Protein AF-F4LK13-F1 (afdb_monomer_lite)

Secondary structure (DSSP, 8-state):
--PPPHHHHHHHHHHHHHSSEEHHHHHHTSS-HHHHHHHHHHHHHTTSEEEEE-SS--GGGEEEEE-HHHHHH-

Structure (mmCIF, N/CA/C/O backbone):
data_AF-F4LK13-F1
#
_entry.id   AF-F4LK13-F1
#
loop_
_atom_site.group_PDB
_atom_site.id
_atom_site.type_symbol
_atom_site.label_atom_id
_atom_site.label_alt_id
_atom_site.label_comp_id
_atom_site.label_asym_id
_atom_site.label_entity_id
_atom_site.label_seq_id
_atom_site.pdbx_PDB_ins_code
_atom_site.Cartn_x
_atom_site.Cartn_y
_atom_site.Cartn_z
_atom_site.occupancy
_atom_site.B_iso_or_equiv
_atom_site.auth_seq_id
_atom_site.auth_comp_id
_atom_site.auth_asym_id
_atom_site.auth_atom_id
_atom_site.pdbx_PDB_model_num
ATOM 1 N N . MET A 1 1 ? 0.391 19.221 10.577 1.00 45.91 1 MET A N 1
ATOM 2 C CA . MET A 1 1 ? -0.034 19.005 9.176 1.00 45.91 1 MET A CA 1
ATOM 3 C C . MET A 1 1 ? 0.883 17.947 8.566 1.00 45.91 1 MET A C 1
ATOM 5 O O . MET A 1 1 ? 1.991 18.289 8.192 1.00 45.91 1 MET A O 1
ATOM 9 N N . PHE A 1 2 ? 0.498 16.667 8.548 1.00 39.75 2 PHE A N 1
ATOM 10 C CA . PHE A 1 2 ? 1.278 15.594 7.905 1.00 39.75 2 PHE A CA 1
ATOM 11 C C . PHE A 1 2 ? 0.289 14.738 7.111 1.00 39.75 2 PHE A C 1
ATOM 13 O O . PHE A 1 2 ? -0.258 13.760 7.612 1.00 39.75 2 PHE A O 1
ATOM 20 N N . ALA A 1 3 ? -0.066 15.210 5.915 1.00 35.84 3 ALA A N 1
ATOM 21 C CA . ALA A 1 3 ? -0.864 14.419 4.993 1.00 35.84 3 ALA A CA 1
ATOM 22 C C . ALA A 1 3 ? -0.022 13.204 4.594 1.00 35.84 3 ALA A C 1
ATOM 24 O O . ALA A 1 3 ? 1.134 13.365 4.202 1.00 35.84 3 ALA A O 1
ATOM 25 N N . ALA A 1 4 ? -0.586 12.004 4.736 1.00 46.66 4 ALA A N 1
ATOM 26 C CA . ALA A 1 4 ? -0.017 10.800 4.153 1.00 46.66 4 ALA A CA 1
ATOM 27 C C . ALA A 1 4 ? 0.365 11.104 2.699 1.00 46.66 4 ALA A C 1
ATOM 29 O O . ALA A 1 4 ? -0.434 11.670 1.949 1.00 46.66 4 ALA A O 1
ATOM 30 N N . THR A 1 5 ? 1.608 10.804 2.337 1.00 60.47 5 THR A N 1
ATOM 31 C CA . THR A 1 5 ? 2.148 10.990 0.993 1.00 60.47 5 THR A CA 1
ATOM 32 C C . THR A 1 5 ? 1.129 10.426 0.005 1.00 60.47 5 THR A C 1
ATOM 34 O O . THR A 1 5 ? 0.749 9.267 0.142 1.00 60.47 5 THR A O 1
ATOM 37 N N . SER A 1 6 ? 0.640 11.228 -0.950 1.00 73.75 6 SER A N 1
ATOM 38 C CA . SER A 1 6 ? -0.451 10.846 -1.874 1.00 73.75 6 SER A CA 1
ATOM 39 C C . SER A 1 6 ? -0.251 9.454 -2.504 1.00 73.75 6 SER A C 1
ATOM 41 O O . SER A 1 6 ? -1.209 8.726 -2.746 1.00 73.75 6 SER A O 1
ATOM 43 N N . LEU A 1 7 ? 1.011 9.050 -2.668 1.00 76.56 7 LEU A N 1
ATOM 44 C CA . LEU A 1 7 ? 1.439 7.742 -3.155 1.00 76.56 7 LEU A CA 1
ATOM 45 C C . LEU A 1 7 ? 1.082 6.575 -2.209 1.00 76.56 7 LEU A C 1
ATOM 47 O O . LEU A 1 7 ? 0.573 5.569 -2.685 1.00 76.56 7 LEU A O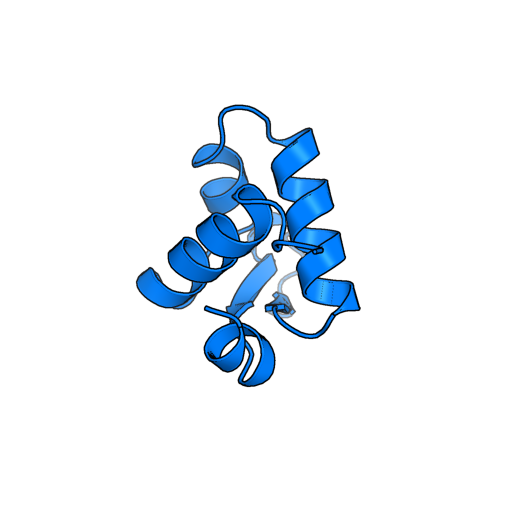 1
ATOM 51 N N . GLU A 1 8 ? 1.267 6.706 -0.887 1.00 77.75 8 GLU A N 1
ATOM 52 C CA . GLU A 1 8 ? 0.872 5.677 0.097 1.00 77.75 8 GLU A CA 1
ATOM 53 C C . GLU A 1 8 ? -0.651 5.471 0.085 1.00 77.75 8 GLU A C 1
ATOM 55 O O . GLU A 1 8 ? -1.116 4.338 0.017 1.00 77.75 8 GLU A O 1
ATOM 60 N N . LYS A 1 9 ? -1.442 6.555 0.064 1.00 78.44 9 LYS A N 1
ATOM 61 C CA . LYS A 1 9 ? -2.913 6.4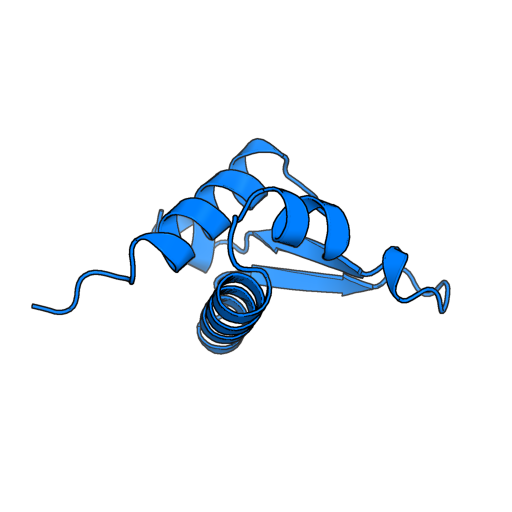66 -0.017 1.00 78.44 9 LYS A CA 1
ATOM 62 C C . LYS A 1 9 ? -3.394 5.845 -1.328 1.00 78.44 9 LYS A C 1
ATOM 64 O O . LYS A 1 9 ? -4.236 4.955 -1.295 1.00 78.44 9 LYS A O 1
ATOM 69 N N . GLN A 1 10 ? -2.848 6.276 -2.468 1.00 80.50 10 GLN A N 1
ATOM 70 C CA . GLN A 1 10 ? -3.178 5.692 -3.775 1.00 80.50 10 GLN A CA 1
ATOM 71 C C . GLN A 1 10 ? -2.815 4.207 -3.832 1.00 80.50 10 GLN A C 1
ATOM 73 O O . GLN A 1 10 ? -3.572 3.393 -4.353 1.00 80.50 10 GLN A O 1
ATOM 78 N N . MET A 1 11 ? -1.682 3.838 -3.239 1.00 80.50 11 MET A N 1
ATOM 79 C CA . MET A 1 11 ? -1.240 2.457 -3.144 1.00 80.50 11 MET A CA 1
ATOM 80 C C . MET A 1 11 ? -2.172 1.604 -2.279 1.00 80.50 11 MET A C 1
ATOM 82 O O . MET A 1 11 ? -2.566 0.514 -2.693 1.00 80.50 11 MET A O 1
ATOM 86 N N . LEU A 1 12 ? -2.580 2.112 -1.115 1.00 80.00 12 LEU A N 1
ATOM 87 C CA . LEU A 1 12 ? -3.599 1.476 -0.282 1.00 80.00 12 LEU A CA 1
ATOM 88 C C . LEU A 1 12 ? -4.919 1.328 -1.053 1.00 80.00 12 LEU A C 1
ATOM 90 O O . LEU A 1 12 ? -5.531 0.266 -0.995 1.00 80.00 12 LEU A O 1
ATOM 94 N N . GLN A 1 13 ? -5.337 2.347 -1.816 1.00 80.75 13 GLN A N 1
ATOM 95 C CA . GLN A 1 13 ? -6.578 2.307 -2.602 1.00 80.75 13 GLN A CA 1
ATOM 96 C C . GLN A 1 13 ? -6.517 1.244 -3.697 1.00 80.75 13 GLN A C 1
ATOM 98 O O . GLN A 1 13 ? -7.471 0.490 -3.866 1.00 80.75 13 GLN A O 1
ATOM 103 N N . LEU A 1 14 ? -5.389 1.137 -4.400 1.00 80.12 14 LEU A N 1
ATOM 104 C CA . LEU A 1 14 ? -5.159 0.118 -5.425 1.00 80.12 14 LEU A CA 1
ATOM 105 C C . LEU A 1 14 ? -5.246 -1.302 -4.851 1.00 80.12 14 LEU A C 1
ATOM 107 O O . LEU A 1 14 ? -5.960 -2.146 -5.398 1.00 80.12 14 LEU A O 1
ATOM 111 N N . ILE A 1 15 ? -4.581 -1.548 -3.717 1.00 80.56 15 ILE A N 1
ATOM 112 C CA . ILE A 1 15 ? -4.619 -2.848 -3.030 1.00 80.56 15 ILE A CA 1
ATOM 113 C C . ILE A 1 15 ? -6.032 -3.146 -2.516 1.00 80.56 15 ILE A C 1
ATOM 115 O O . ILE A 1 15 ? -6.503 -4.273 -2.642 1.00 80.56 15 ILE A O 1
ATOM 119 N N . ALA A 1 16 ? -6.726 -2.148 -1.963 1.00 77.44 16 ALA A N 1
ATOM 120 C CA . ALA A 1 16 ? -8.095 -2.294 -1.474 1.00 77.44 16 ALA A CA 1
ATOM 121 C C . ALA A 1 16 ? -9.090 -2.599 -2.600 1.00 77.44 16 ALA A C 1
ATOM 123 O O . ALA A 1 16 ? -9.996 -3.407 -2.418 1.00 77.44 16 ALA A O 1
ATOM 124 N N . SER A 1 17 ? -8.910 -1.971 -3.765 1.00 78.12 17 SER A N 1
ATOM 125 C CA . SER A 1 17 ? -9.801 -2.126 -4.915 1.00 78.12 17 SER A CA 1
ATOM 126 C C . SER A 1 17 ? -9.596 -3.465 -5.632 1.00 78.12 17 SER A C 1
ATOM 128 O O . SER A 1 17 ? -10.565 -4.059 -6.095 1.00 78.12 17 SER A O 1
ATOM 130 N N . SER A 1 18 ? -8.362 -3.984 -5.661 1.00 65.62 18 SER A N 1
ATOM 131 C CA . SER A 1 18 ? -8.045 -5.277 -6.297 1.00 65.62 18 SER A CA 1
ATOM 132 C C . SER A 1 18 ? -8.013 -6.465 -5.323 1.00 65.62 18 SER A C 1
ATOM 134 O O . SER A 1 18 ? -7.860 -7.604 -5.757 1.00 65.62 18 SER A O 1
ATOM 136 N N . ALA A 1 19 ? -8.161 -6.221 -4.015 1.00 58.94 19 ALA A N 1
ATOM 137 C CA . ALA A 1 19 ? -8.095 -7.162 -2.886 1.00 58.94 19 ALA A CA 1
ATOM 138 C C . ALA A 1 19 ? -6.762 -7.925 -2.701 1.00 58.94 19 ALA A C 1
ATOM 140 O O . ALA A 1 19 ? -6.386 -8.211 -1.562 1.00 58.94 19 ALA A O 1
ATOM 141 N N . ILE A 1 20 ? -6.040 -8.256 -3.777 1.00 63.94 20 ILE A N 1
ATOM 142 C CA . ILE A 1 20 ? -4.760 -8.972 -3.784 1.00 63.94 20 ILE A CA 1
ATOM 143 C C . ILE A 1 20 ? -3.966 -8.536 -5.028 1.00 63.94 20 ILE A C 1
ATOM 145 O O . ILE A 1 20 ? -4.337 -8.887 -6.142 1.00 63.94 20 ILE A O 1
ATOM 149 N N . MET A 1 21 ? -2.854 -7.816 -4.852 1.00 72.12 21 MET A N 1
ATOM 150 C CA . MET A 1 21 ? -1.937 -7.468 -5.954 1.00 72.12 21 MET A CA 1
ATOM 151 C C . MET A 1 21 ? -0.525 -7.994 -5.698 1.00 72.12 21 MET A C 1
ATOM 153 O O . MET A 1 21 ? -0.052 -7.985 -4.560 1.00 72.12 21 MET A O 1
ATOM 157 N N . SER A 1 22 ? 0.163 -8.438 -6.752 1.00 75.31 22 SER A N 1
ATOM 158 C CA . SER A 1 22 ? 1.589 -8.788 -6.691 1.00 75.31 22 SER A CA 1
ATOM 159 C C . SER A 1 22 ? 2.465 -7.535 -6.718 1.00 75.31 22 SER A C 1
ATOM 161 O O . SER A 1 22 ? 2.053 -6.492 -7.229 1.00 75.31 22 SER A O 1
ATOM 163 N N . LYS A 1 23 ? 3.711 -7.641 -6.225 1.00 77.69 23 LYS A N 1
ATOM 164 C CA . LYS A 1 23 ? 4.671 -6.512 -6.212 1.00 77.69 23 LYS A CA 1
ATOM 165 C C . LYS A 1 23 ? 4.777 -5.875 -7.596 1.00 77.69 23 LYS A C 1
ATOM 167 O O . LYS A 1 23 ? 4.778 -4.664 -7.725 1.00 77.69 23 LYS A O 1
ATOM 172 N N . ARG A 1 24 ? 4.846 -6.715 -8.626 1.00 79.06 24 ARG A N 1
ATOM 173 C CA . ARG A 1 24 ? 5.085 -6.326 -10.015 1.00 79.06 24 ARG A CA 1
ATOM 174 C C . ARG A 1 24 ? 3.931 -5.531 -10.622 1.00 79.06 24 ARG A C 1
ATOM 176 O O . ARG A 1 24 ? 4.171 -4.458 -11.157 1.00 79.06 24 ARG A O 1
ATOM 183 N N . GLU A 1 25 ? 2.706 -6.029 -10.470 1.00 80.44 25 GLU A N 1
ATOM 184 C CA . GLU A 1 25 ? 1.470 -5.334 -10.864 1.00 80.44 25 GLU A CA 1
ATOM 185 C C . GLU A 1 25 ? 1.386 -3.974 -10.185 1.00 80.44 25 GLU A C 1
ATOM 187 O O . GLU A 1 25 ? 1.177 -2.949 -10.824 1.00 80.44 25 GLU A O 1
ATOM 192 N N . LEU A 1 26 ? 1.645 -3.962 -8.880 1.00 78.44 26 LEU A N 1
ATOM 193 C CA . LEU A 1 26 ? 1.554 -2.754 -8.096 1.00 78.44 26 LEU A CA 1
ATOM 194 C C . LEU A 1 26 ? 2.608 -1.732 -8.523 1.00 78.44 26 LEU A C 1
ATOM 196 O O . LEU A 1 26 ? 2.258 -0.591 -8.785 1.00 78.44 26 LEU A O 1
ATOM 200 N N . LEU A 1 27 ? 3.874 -2.136 -8.654 1.00 79.56 27 LEU A N 1
ATOM 201 C CA . LEU A 1 27 ? 4.951 -1.276 -9.150 1.00 79.56 27 LEU A CA 1
ATOM 202 C C . LEU A 1 27 ? 4.680 -0.768 -10.572 1.00 79.56 27 LEU A C 1
ATOM 204 O O . LEU A 1 27 ? 5.073 0.350 -10.881 1.00 79.56 27 LEU A O 1
ATOM 208 N N . SER A 1 28 ? 4.007 -1.559 -11.414 1.00 82.62 28 SER A N 1
ATOM 209 C CA . SER A 1 28 ? 3.660 -1.178 -12.788 1.00 82.62 28 SER A CA 1
ATOM 210 C C . SER A 1 28 ? 2.560 -0.116 -12.868 1.00 82.62 28 SER A C 1
ATOM 212 O O . SER A 1 28 ? 2.463 0.563 -13.887 1.00 82.62 28 SER A O 1
ATOM 214 N N . GLN A 1 29 ? 1.746 0.045 -11.821 1.00 80.38 29 GLN A N 1
ATOM 215 C CA . GLN A 1 29 ? 0.725 1.099 -11.738 1.00 80.38 29 GLN A CA 1
ATOM 216 C C . GLN A 1 29 ? 1.326 2.475 -11.417 1.00 80.38 29 GLN A C 1
ATOM 218 O O . GLN A 1 29 ? 0.642 3.490 -11.541 1.00 80.38 29 GLN A O 1
ATOM 223 N N . PHE A 1 30 ? 2.594 2.525 -11.000 1.00 80.94 30 PHE A N 1
ATOM 224 C CA . PHE A 1 30 ? 3.294 3.765 -10.688 1.00 80.94 30 PHE A CA 1
ATOM 225 C C . PHE A 1 30 ? 4.378 4.038 -11.727 1.00 80.94 30 PHE A C 1
ATOM 227 O O . PHE A 1 30 ? 5.168 3.163 -12.068 1.00 80.94 30 PHE A O 1
ATOM 234 N N . GLU A 1 31 ? 4.493 5.293 -12.162 1.00 80.62 31 GLU A N 1
ATOM 235 C CA . GLU A 1 31 ? 5.567 5.717 -13.074 1.00 80.62 31 GLU A CA 1
ATOM 236 C C . GLU A 1 31 ? 6.965 5.531 -12.466 1.00 80.62 31 GLU A C 1
ATOM 238 O O . GLU A 1 31 ? 7.955 5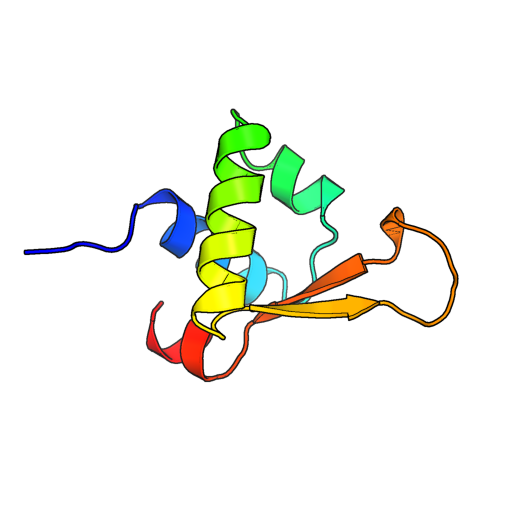.409 -13.185 1.00 80.62 31 GLU A O 1
ATOM 243 N N . ASN A 1 32 ? 7.058 5.519 -11.131 1.00 84.00 32 ASN A N 1
ATOM 244 C CA . ASN A 1 32 ? 8.323 5.441 -10.417 1.00 84.00 32 ASN A CA 1
ATOM 245 C C . ASN A 1 32 ? 8.341 4.253 -9.435 1.00 84.00 32 ASN A C 1
ATOM 247 O O . ASN A 1 32 ? 7.911 4.393 -8.282 1.00 84.00 32 ASN A O 1
ATOM 251 N N . PRO A 1 33 ? 8.857 3.080 -9.850 1.00 79.81 33 PRO A N 1
ATOM 252 C CA . PRO A 1 33 ? 8.807 1.865 -9.039 1.00 79.81 33 PRO A CA 1
ATOM 253 C C . PRO A 1 33 ? 9.604 1.999 -7.735 1.00 79.81 33 PRO A C 1
ATOM 255 O O . PRO A 1 33 ? 9.191 1.483 -6.702 1.00 79.81 33 PRO A O 1
ATOM 258 N N . ALA A 1 34 ? 10.698 2.767 -7.728 1.00 82.56 34 ALA A N 1
ATOM 259 C CA . ALA A 1 34 ? 11.472 3.018 -6.511 1.00 82.56 34 ALA A CA 1
ATOM 260 C C . ALA A 1 34 ? 10.667 3.789 -5.445 1.00 82.56 34 ALA A C 1
ATOM 262 O O . ALA A 1 34 ? 10.798 3.532 -4.246 1.00 82.56 34 ALA A O 1
ATOM 263 N N . ALA A 1 35 ? 9.815 4.729 -5.870 1.00 83.69 35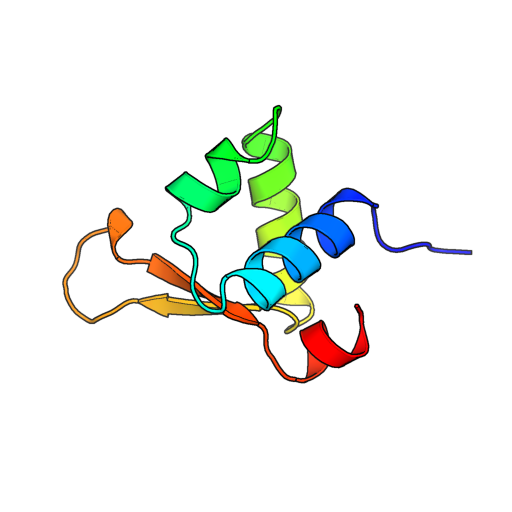 ALA A N 1
ATOM 264 C CA . ALA A 1 35 ? 8.951 5.480 -4.963 1.00 83.69 35 ALA A CA 1
ATOM 265 C C . ALA A 1 35 ? 7.796 4.616 -4.437 1.00 83.69 35 ALA A C 1
ATOM 267 O O . ALA A 1 35 ? 7.477 4.681 -3.250 1.00 83.69 35 ALA A O 1
ATOM 268 N N . ALA A 1 36 ? 7.213 3.777 -5.298 1.00 82.56 36 ALA A N 1
ATOM 269 C CA . ALA A 1 36 ? 6.186 2.813 -4.913 1.00 82.56 36 ALA A CA 1
ATOM 270 C C . ALA A 1 36 ? 6.716 1.769 -3.922 1.00 82.56 36 ALA A C 1
ATOM 272 O O . ALA A 1 36 ? 6.047 1.454 -2.944 1.00 82.56 36 ALA A O 1
ATOM 273 N N . GLU A 1 37 ? 7.948 1.292 -4.105 1.00 83.81 37 GLU A N 1
ATOM 274 C CA . GLU A 1 37 ? 8.586 0.368 -3.169 1.00 83.81 37 GLU A CA 1
ATOM 275 C C . GLU A 1 37 ? 8.811 1.009 -1.788 1.00 83.81 37 GLU A C 1
ATOM 277 O O . GLU A 1 37 ? 8.4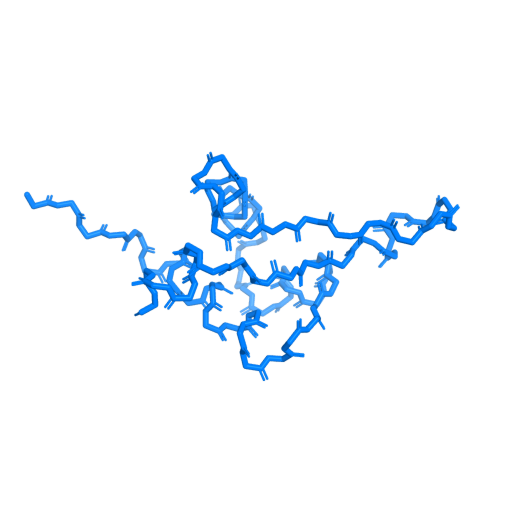76 0.410 -0.767 1.00 83.81 37 GLU A O 1
ATOM 282 N N . LYS A 1 38 ? 9.249 2.276 -1.744 1.00 84.50 38 LYS A N 1
ATOM 283 C CA . LYS A 1 38 ? 9.328 3.037 -0.486 1.00 84.50 38 LYS A CA 1
ATOM 284 C C . LYS A 1 38 ? 7.967 3.241 0.178 1.00 84.50 38 LYS A C 1
ATOM 286 O O . LYS A 1 38 ? 7.865 3.141 1.399 1.00 84.50 38 LYS A O 1
ATOM 291 N N . ALA A 1 39 ? 6.928 3.548 -0.598 1.00 82.62 39 ALA A N 1
ATOM 292 C CA . ALA A 1 39 ? 5.574 3.705 -0.068 1.00 82.62 39 ALA A CA 1
ATOM 293 C C . ALA A 1 39 ? 5.020 2.380 0.472 1.00 82.62 39 ALA A C 1
ATOM 295 O O . ALA A 1 39 ? 4.397 2.365 1.532 1.00 82.62 39 ALA A O 1
ATOM 296 N N . LEU A 1 40 ? 5.311 1.265 -0.202 1.00 82.06 40 LEU A N 1
ATOM 297 C CA . LEU A 1 40 ? 4.970 -0.080 0.246 1.00 82.06 40 LEU A CA 1
ATOM 298 C C . LEU A 1 40 ? 5.629 -0.416 1.581 1.00 82.06 40 LEU A C 1
ATOM 300 O O . LEU A 1 40 ? 4.950 -0.881 2.495 1.00 82.06 40 LEU A O 1
ATOM 304 N N . GLU A 1 41 ? 6.933 -0.162 1.705 1.00 85.56 41 GLU A N 1
ATOM 305 C CA . GLU A 1 41 ? 7.657 -0.340 2.964 1.00 85.56 41 GLU A CA 1
ATOM 306 C C . GLU A 1 41 ? 7.069 0.539 4.071 1.00 85.56 41 GLU A C 1
ATOM 308 O O . GLU A 1 41 ? 6.811 0.047 5.167 1.00 85.56 41 GLU A O 1
ATOM 313 N N . GLY A 1 42 ? 6.770 1.809 3.780 1.00 84.62 42 GLY A N 1
ATOM 314 C CA . GLY A 1 42 ? 6.111 2.715 4.724 1.00 84.62 42 GLY A CA 1
ATOM 315 C C . GLY A 1 42 ? 4.757 2.182 5.199 1.00 84.62 42 GLY A C 1
ATOM 316 O O . GLY A 1 42 ? 4.482 2.153 6.400 1.00 84.62 42 GLY A O 1
ATOM 317 N N . CYS A 1 43 ? 3.944 1.672 4.274 1.00 82.50 43 CYS A N 1
ATOM 318 C CA . CYS A 1 43 ? 2.662 1.050 4.585 1.00 82.50 43 CYS A CA 1
ATOM 319 C C . CYS A 1 43 ? 2.820 -0.247 5.394 1.00 82.50 43 CYS A C 1
ATOM 321 O O . CYS A 1 43 ? 2.007 -0.514 6.276 1.00 82.50 43 CYS A O 1
ATOM 323 N N . MET A 1 44 ? 3.862 -1.045 5.149 1.00 83.62 44 MET A N 1
ATOM 324 C CA . MET A 1 44 ? 4.158 -2.243 5.944 1.00 83.62 44 MET A CA 1
ATOM 325 C C . MET A 1 44 ? 4.601 -1.911 7.364 1.00 83.62 44 MET A C 1
ATOM 327 O O . MET A 1 44 ? 4.096 -2.503 8.317 1.00 83.62 44 MET A O 1
ATOM 331 N N . VAL A 1 45 ? 5.517 -0.953 7.514 1.00 84.44 45 VAL A N 1
ATOM 332 C CA . VAL A 1 45 ? 6.016 -0.502 8.821 1.00 84.44 45 VAL A CA 1
ATOM 333 C C . VAL A 1 45 ? 4.871 0.051 9.668 1.00 84.44 45 VAL A C 1
ATOM 335 O O . VAL A 1 45 ? 4.794 -0.226 10.862 1.00 84.44 45 VAL A O 1
ATOM 338 N N . LYS A 1 46 ? 3.929 0.765 9.044 1.00 81.44 46 LYS A N 1
ATOM 339 C CA . LYS A 1 46 ? 2.715 1.285 9.693 1.00 81.44 46 LYS A CA 1
ATOM 340 C C . LYS A 1 46 ? 1.605 0.238 9.871 1.00 81.44 46 LYS A C 1
ATOM 342 O O . LYS A 1 46 ? 0.523 0.573 10.338 1.00 81.44 46 LYS A O 1
ATOM 347 N N . ASN A 1 47 ? 1.859 -1.023 9.517 1.00 84.12 47 ASN A N 1
ATOM 348 C CA . ASN A 1 47 ? 0.901 -2.127 9.571 1.00 84.12 47 ASN A CA 1
ATOM 349 C C . ASN A 1 47 ? -0.346 -1.937 8.689 1.00 84.12 47 ASN A C 1
ATOM 351 O O . ASN A 1 47 ? -1.348 -2.600 8.914 1.00 84.12 47 ASN A O 1
ATOM 355 N N . PHE A 1 48 ? -0.312 -1.073 7.674 1.00 84.69 48 PHE A N 1
ATOM 356 C CA . PHE A 1 48 ? -1.430 -0.839 6.752 1.00 84.69 48 PHE A CA 1
ATOM 357 C C . PHE A 1 48 ? -1.565 -1.921 5.674 1.00 84.69 48 PHE A C 1
ATOM 359 O O . PHE A 1 48 ? -2.658 -2.184 5.174 1.00 84.69 48 PHE A O 1
ATOM 366 N N . VAL A 1 49 ? -0.453 -2.567 5.319 1.00 83.81 49 VAL A N 1
ATOM 367 C CA . VAL A 1 49 ? -0.400 -3.616 4.295 1.00 83.81 49 VAL A CA 1
ATOM 368 C C . VAL A 1 49 ? 0.375 -4.805 4.847 1.00 83.81 49 VAL A C 1
ATOM 370 O O . VAL A 1 49 ? 1.420 -4.641 5.472 1.00 83.81 49 VAL A O 1
ATOM 373 N N . SER A 1 50 ? -0.123 -6.014 4.603 1.00 83.12 50 SER A N 1
ATOM 374 C CA . SER A 1 50 ? 0.578 -7.266 4.895 1.00 83.12 50 SER A CA 1
ATOM 375 C C . SER A 1 50 ? 0.989 -7.958 3.604 1.00 83.12 50 SER A C 1
ATOM 377 O O . SER A 1 50 ? 0.233 -7.979 2.635 1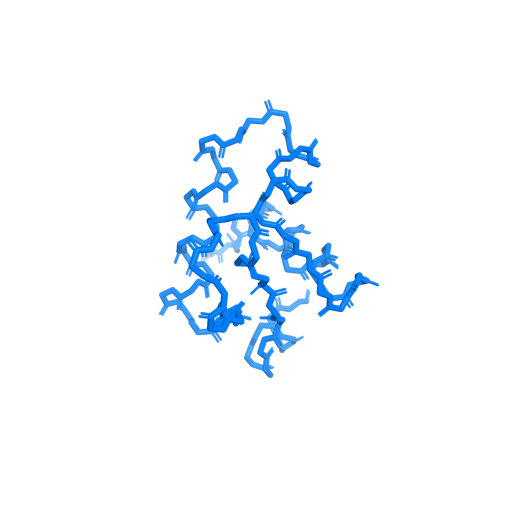.00 83.12 50 SER A O 1
ATOM 379 N N . LYS A 1 51 ? 2.177 -8.570 3.596 1.00 82.19 51 LYS A N 1
ATOM 380 C CA . LYS A 1 51 ? 2.564 -9.513 2.540 1.00 82.19 51 LYS A CA 1
ATOM 381 C C . LYS A 1 51 ? 2.106 -10.913 2.917 1.00 82.19 51 LYS A C 1
ATOM 383 O O . LYS A 1 51 ? 2.451 -11.409 3.986 1.00 82.19 51 LYS A O 1
ATOM 388 N N . LYS A 1 52 ? 1.369 -11.556 2.019 1.00 76.38 52 LYS A N 1
ATOM 389 C CA . LYS A 1 52 ? 1.223 -13.006 1.976 1.00 76.38 52 LYS A CA 1
ATOM 390 C C . LYS A 1 52 ? 2.163 -13.523 0.901 1.00 76.38 52 LYS A C 1
ATOM 392 O O . LYS A 1 52 ? 1.977 -13.248 -0.279 1.00 76.38 52 LYS A O 1
ATOM 397 N N . THR A 1 53 ? 3.166 -14.270 1.327 1.00 71.88 53 THR A N 1
ATOM 398 C CA . THR A 1 53 ? 3.941 -15.111 0.423 1.00 71.88 53 THR A CA 1
ATOM 399 C C . THR A 1 53 ? 3.310 -16.490 0.507 1.00 71.88 53 THR A C 1
ATOM 401 O O . THR A 1 53 ? 3.320 -17.096 1.579 1.00 71.88 53 THR A O 1
ATOM 404 N N . ASP A 1 54 ? 2.695 -16.956 -0.578 1.00 63.84 54 ASP A N 1
ATOM 405 C CA . ASP A 1 54 ? 2.383 -18.382 -0.694 1.00 63.84 54 ASP A CA 1
ATOM 406 C C . ASP A 1 54 ? 3.714 -19.146 -0.620 1.00 63.84 54 ASP A C 1
ATOM 408 O O . ASP A 1 54 ? 4.703 -18.679 -1.177 1.00 63.84 54 ASP A O 1
ATOM 412 N N . SER A 1 55 ? 3.779 -20.276 0.091 1.00 59.75 55 SER A N 1
ATOM 413 C CA . SER A 1 55 ? 5.020 -21.044 0.347 1.00 59.75 55 SER A CA 1
ATOM 414 C C . SER A 1 55 ? 5.747 -21.563 -0.903 1.00 59.75 55 SER A C 1
ATOM 416 O O . SER A 1 55 ? 6.756 -22.257 -0.789 1.00 59.75 55 SER A O 1
ATOM 418 N N . ASP A 1 56 ? 5.265 -21.218 -2.089 1.00 56.50 56 ASP A N 1
ATOM 419 C CA . ASP A 1 56 ? 5.967 -21.390 -3.340 1.00 56.50 56 ASP A CA 1
ATOM 420 C C . ASP A 1 56 ? 7.030 -20.288 -3.454 1.00 56.50 56 ASP A C 1
ATOM 422 O O . ASP A 1 56 ? 6.719 -19.098 -3.476 1.00 56.50 56 ASP A O 1
ATOM 426 N N . SER A 1 57 ? 8.303 -20.682 -3.453 1.00 56.00 57 SER A N 1
ATOM 427 C CA . SER A 1 57 ? 9.492 -19.830 -3.295 1.00 56.00 57 SER A CA 1
ATOM 428 C C . SER A 1 57 ? 9.765 -18.871 -4.477 1.00 56.00 57 SER A C 1
ATOM 430 O O . SER A 1 57 ? 10.915 -18.546 -4.775 1.00 56.00 57 SER A O 1
ATOM 432 N N . ASN A 1 58 ? 8.710 -18.416 -5.153 1.00 63.94 58 ASN A N 1
ATOM 433 C CA . ASN A 1 58 ? 8.711 -17.454 -6.236 1.00 63.94 58 ASN A CA 1
ATOM 434 C C . ASN A 1 58 ? 8.549 -16.018 -5.692 1.00 63.94 58 ASN A C 1
ATOM 436 O O . ASN A 1 58 ? 7.550 -15.708 -5.040 1.00 63.94 58 ASN A O 1
ATOM 440 N N . PRO A 1 59 ? 9.473 -15.087 -6.001 1.00 58.06 59 PRO A N 1
ATOM 441 C CA . PRO A 1 59 ? 9.341 -13.673 -5.627 1.00 58.06 59 PRO A CA 1
ATOM 442 C C . PRO A 1 59 ? 8.141 -12.977 -6.299 1.00 58.06 59 PRO A C 1
ATOM 444 O O . PRO A 1 59 ? 7.719 -11.913 -5.849 1.00 58.06 59 PRO A O 1
ATOM 447 N N . ASP A 1 60 ? 7.572 -13.585 -7.344 1.00 61.53 60 ASP A N 1
ATOM 448 C CA . ASP A 1 60 ? 6.355 -13.128 -8.029 1.00 61.53 60 ASP A CA 1
ATOM 449 C C . ASP A 1 60 ? 5.063 -13.524 -7.268 1.00 61.53 60 ASP A C 1
ATOM 451 O O . ASP A 1 60 ? 4.034 -12.860 -7.387 1.00 61.53 60 ASP A O 1
ATOM 455 N N . SER A 1 61 ? 5.139 -14.532 -6.384 1.00 65.31 61 SER A N 1
ATOM 456 C CA . SER A 1 61 ? 4.028 -14.984 -5.524 1.00 65.31 61 SER A CA 1
ATOM 457 C C . SER A 1 61 ? 3.828 -14.122 -4.273 1.00 65.31 61 SER A C 1
ATOM 459 O O . SER A 1 61 ? 2.938 -14.396 -3.464 1.00 65.31 61 SER A O 1
ATOM 461 N N . VAL A 1 62 ? 4.641 -13.075 -4.083 1.00 72.75 62 VAL A N 1
ATOM 462 C CA . VAL A 1 62 ? 4.461 -12.128 -2.979 1.00 72.75 62 VAL A CA 1
ATOM 463 C C . VAL A 1 62 ? 3.260 -11.244 -3.285 1.00 72.75 62 VAL A C 1
ATOM 465 O O . VAL A 1 62 ? 3.327 -10.311 -4.089 1.00 72.75 62 VAL A O 1
ATOM 468 N N . ARG A 1 63 ? 2.158 -11.544 -2.605 1.00 77.75 63 ARG A N 1
ATOM 469 C CA . ARG A 1 63 ? 0.895 -10.826 -2.700 1.00 77.75 63 ARG A CA 1
ATOM 470 C C . ARG A 1 63 ? 0.749 -9.859 -1.538 1.00 77.75 63 ARG A C 1
ATOM 472 O O . ARG A 1 63 ? 1.032 -10.201 -0.390 1.00 77.75 63 ARG A O 1
ATOM 479 N N . PHE A 1 64 ? 0.267 -8.662 -1.824 1.00 82.62 64 PHE A N 1
ATOM 480 C CA . PHE A 1 64 ? 0.008 -7.632 -0.828 1.00 82.62 64 PHE A CA 1
ATOM 481 C C . PHE A 1 64 ? -1.487 -7.552 -0.567 1.00 82.62 64 PHE A C 1
ATOM 483 O O . PHE A 1 64 ? -2.286 -7.472 -1.499 1.00 82.62 64 PHE A O 1
ATOM 490 N N . ILE A 1 65 ? -1.845 -7.597 0.712 1.00 83.06 65 ILE A N 1
ATOM 491 C CA . ILE A 1 65 ? -3.218 -7.483 1.190 1.00 83.06 65 ILE A CA 1
ATOM 492 C C . ILE A 1 65 ? -3.330 -6.287 2.122 1.00 83.06 65 ILE A C 1
ATOM 494 O O . ILE A 1 65 ? -2.432 -6.013 2.925 1.00 83.06 65 ILE A O 1
ATOM 498 N N . LEU A 1 66 ? -4.450 -5.583 2.026 1.00 83.81 66 LEU A N 1
ATOM 499 C CA . LEU A 1 66 ? -4.745 -4.489 2.934 1.00 83.81 66 LEU A CA 1
ATOM 500 C C . LEU A 1 66 ? -5.100 -5.048 4.316 1.00 83.81 66 LEU A C 1
ATOM 502 O O . LEU A 1 66 ? -5.853 -6.017 4.430 1.00 83.81 66 LEU A O 1
ATOM 506 N N . THR A 1 67 ? -4.572 -4.444 5.374 1.00 82.56 67 THR A N 1
ATOM 507 C CA . THR A 1 67 ? -4.986 -4.763 6.743 1.00 82.56 67 THR A CA 1
ATOM 508 C C . THR A 1 67 ? -6.134 -3.851 7.173 1.00 82.56 67 THR A C 1
ATOM 510 O O . THR A 1 67 ? -6.430 -2.837 6.541 1.00 82.56 67 THR A O 1
ATOM 513 N N . LYS A 1 68 ? -6.756 -4.171 8.312 1.00 80.94 68 LYS A N 1
ATOM 514 C CA . LYS A 1 68 ? -7.809 -3.337 8.904 1.00 80.94 68 LYS A CA 1
ATOM 515 C C . LYS A 1 68 ? -7.326 -1.913 9.221 1.00 80.94 68 LYS A C 1
ATOM 517 O O . LYS A 1 68 ? -8.092 -0.976 9.052 1.00 80.94 68 LYS A O 1
ATOM 522 N N . ALA A 1 69 ? -6.061 -1.751 9.617 1.00 80.25 69 ALA A N 1
ATOM 523 C CA . ALA A 1 69 ? -5.459 -0.442 9.868 1.00 80.25 69 ALA A CA 1
ATOM 524 C C . ALA A 1 69 ? -5.242 0.358 8.575 1.00 80.25 69 ALA A C 1
ATOM 526 O O . ALA A 1 69 ? -5.443 1.565 8.565 1.00 80.25 69 ALA A O 1
ATOM 527 N N . GLY A 1 70 ? -4.869 -0.308 7.476 1.00 78.81 70 GLY A N 1
ATOM 528 C CA . GLY A 1 70 ? -4.768 0.342 6.169 1.00 78.81 70 GLY A CA 1
ATOM 529 C C . GLY A 1 70 ? -6.128 0.755 5.625 1.00 78.81 70 GLY A C 1
ATOM 530 O O . GLY A 1 70 ? -6.238 1.818 5.028 1.00 78.81 70 GLY A O 1
ATOM 531 N N . LEU A 1 71 ? -7.162 -0.049 5.891 1.00 77.75 71 LEU A N 1
ATOM 532 C CA . LEU A 1 71 ? -8.543 0.269 5.527 1.00 77.75 71 LEU A CA 1
ATOM 533 C C . LEU A 1 71 ? -9.068 1.504 6.266 1.00 77.75 71 LEU A C 1
ATOM 535 O O . LEU A 1 71 ? -9.785 2.302 5.682 1.00 77.75 71 LEU A O 1
ATOM 539 N N . ASP A 1 72 ? -8.695 1.656 7.536 1.00 77.88 72 ASP A N 1
ATOM 540 C CA . ASP A 1 72 ? -9.060 2.809 8.368 1.00 77.88 72 ASP A CA 1
ATOM 541 C C . ASP A 1 72 ? -8.309 4.096 7.957 1.00 77.88 72 ASP A C 1
ATOM 543 O O . ASP A 1 72 ? -8.775 5.204 8.203 1.00 77.88 72 ASP A O 1
ATOM 547 N N . GLN A 1 73 ? -7.152 3.958 7.294 1.00 65.44 73 GLN A N 1
ATOM 548 C CA . GLN A 1 73 ? -6.321 5.071 6.812 1.00 65.44 73 GLN A CA 1
ATOM 549 C C . GLN A 1 73 ? -6.651 5.554 5.389 1.00 65.44 73 GLN A C 1
ATOM 551 O O . GLN A 1 73 ? -6.160 6.620 4.988 1.00 65.44 73 GLN A O 1
ATOM 556 N N . LEU A 1 74 ? -7.448 4.784 4.639 1.00 64.56 74 LEU A N 1
ATOM 557 C CA . LEU A 1 74 ? -7.966 5.129 3.310 1.00 64.56 74 LEU A CA 1
ATOM 558 C C . LEU A 1 74 ? -8.899 6.338 3.359 1.00 64.56 74 LEU A C 1
ATOM 560 O O . LEU A 1 74 ? -8.642 7.285 2.574 1.00 64.56 74 LEU A O 1
#

Radius of gyration: 11.69 Å; chains: 1; bounding box: 21×40×23 Å

pLDDT: mean 74.81, std 11.21, range [35.84, 85.56]

Organism: Treponema brennaborense (strain DSM 12168 / CIP 105900 / DD5/3) (NCBI:txid906968)

Foldseek 3Di:
DDPLDVLLLVLLVVCVVVQKDFLVRSLVVDPHSVVNVVSVVVCVVVVQKDWDQDPPPDSRSTIIGGDPSVVVSD

Sequence (74 aa):
MFAATSLEKQMLQLIASSAIMSKRELLSQFENPAAAEKALEGCMVKNFVSKKTDSDSNPDSVRFILTKAGLDQL